Protein AF-X1A1T3-F1 (afdb_monomer_lite)

pLDDT: mean 72.54, std 17.37, range [38.25, 96.5]

Structure (mmCIF, N/CA/C/O backbone):
data_AF-X1A1T3-F1
#
_entry.id   AF-X1A1T3-F1
#
loop_
_atom_site.group_PDB
_atom_site.id
_atom_site.type_symbol
_atom_site.label_atom_id
_atom_site.label_alt_id
_atom_site.label_comp_id
_atom_site.label_asym_id
_atom_site.label_entity_id
_atom_site.label_seq_id
_atom_site.pdbx_PDB_ins_code
_atom_site.Cartn_x
_atom_site.Cartn_y
_atom_site.Cartn_z
_atom_site.occupancy
_atom_site.B_iso_or_equiv
_atom_site.auth_seq_id
_atom_site.auth_comp_id
_atom_site.auth_asym_id
_atom_site.auth_atom_id
_atom_site.pdbx_PDB_model_num
ATOM 1 N N . MET A 1 1 ? -3.957 -0.355 -8.188 1.00 86.38 1 MET A N 1
ATOM 2 C CA . MET A 1 1 ? -2.670 -1.067 -8.084 1.00 86.38 1 MET A CA 1
ATOM 3 C C . MET A 1 1 ? -2.854 -2.571 -7.884 1.00 86.38 1 MET A C 1
ATOM 5 O O . MET A 1 1 ? -2.438 -3.295 -8.769 1.00 86.38 1 MET A O 1
ATOM 9 N N . THR A 1 2 ? -3.580 -3.068 -6.871 1.00 89.25 2 THR A N 1
ATOM 10 C CA . THR A 1 2 ? -3.749 -4.532 -6.659 1.00 89.25 2 THR A CA 1
ATOM 11 C C . THR A 1 2 ? -4.374 -5.304 -7.831 1.00 89.25 2 THR A C 1
ATOM 13 O O . THR A 1 2 ? -3.955 -6.412 -8.123 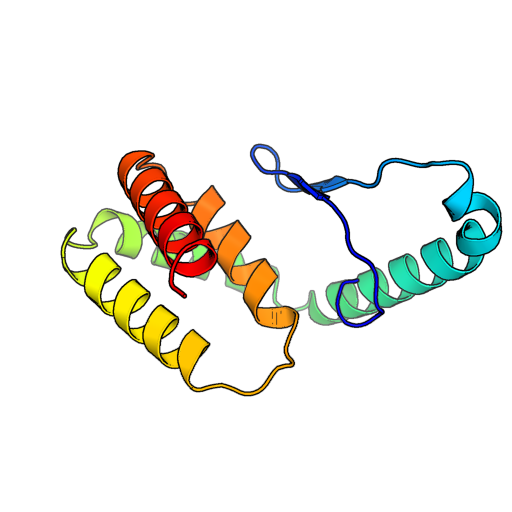1.00 89.25 2 THR A O 1
ATOM 16 N N . SER A 1 3 ? -5.314 -4.717 -8.584 1.00 86.88 3 SER A N 1
ATOM 17 C CA . SER A 1 3 ? -5.844 -5.340 -9.819 1.00 86.88 3 SER A CA 1
ATOM 18 C C . SER A 1 3 ? -4.821 -5.507 -10.939 1.00 86.88 3 SER A C 1
ATOM 20 O O . SER A 1 3 ? -5.109 -6.181 -11.915 1.00 86.88 3 SER A O 1
ATOM 22 N N . ARG A 1 4 ? -3.682 -4.826 -10.827 1.00 87.81 4 ARG A N 1
ATOM 23 C CA . ARG A 1 4 ? -2.550 -4.885 -11.750 1.00 87.81 4 ARG A CA 1
ATOM 24 C C . ARG A 1 4 ? -1.398 -5.717 -11.158 1.00 87.81 4 ARG A C 1
ATOM 26 O O . ARG A 1 4 ? -0.283 -5.624 -11.631 1.00 87.81 4 ARG A O 1
ATOM 33 N N . GLY A 1 5 ? -1.649 -6.481 -10.089 1.00 90.62 5 GLY A N 1
ATOM 34 C CA . GLY A 1 5 ? -0.653 -7.354 -9.451 1.00 90.62 5 GLY A CA 1
ATOM 35 C C . GLY A 1 5 ? 0.237 -6.687 -8.396 1.00 90.62 5 GLY A C 1
ATOM 36 O O . GLY A 1 5 ? 1.001 -7.373 -7.725 1.00 90.62 5 GLY A O 1
ATOM 37 N N . TRP A 1 6 ? 0.116 -5.373 -8.187 1.00 93.00 6 TRP A N 1
ATOM 38 C CA . TRP A 1 6 ? 0.932 -4.653 -7.206 1.00 93.00 6 TRP A CA 1
ATOM 39 C C . TRP A 1 6 ? 0.400 -4.796 -5.779 1.00 93.00 6 TRP A C 1
ATOM 41 O O . TRP A 1 6 ? -0.730 -4.385 -5.474 1.00 93.00 6 TRP A O 1
ATOM 51 N N . HIS A 1 7 ? 1.252 -5.305 -4.895 1.00 91.06 7 HIS A N 1
ATOM 52 C CA . HIS A 1 7 ? 1.013 -5.403 -3.459 1.00 91.06 7 HIS A CA 1
ATOM 53 C C . HIS A 1 7 ? 1.796 -4.287 -2.772 1.00 91.06 7 HIS A C 1
ATOM 55 O O . HIS A 1 7 ? 3.021 -4.303 -2.764 1.00 91.06 7 HIS A O 1
ATOM 61 N N . LEU A 1 8 ? 1.070 -3.284 -2.285 1.00 92.25 8 LEU A N 1
ATOM 62 C CA . LEU A 1 8 ? 1.630 -2.107 -1.627 1.00 92.25 8 LEU A CA 1
ATOM 63 C C . LEU A 1 8 ? 1.159 -2.093 -0.182 1.00 92.25 8 LEU A C 1
ATOM 65 O O . LEU A 1 8 ? 0.003 -2.449 0.086 1.00 92.25 8 LEU A O 1
ATOM 69 N N . ASP A 1 9 ? 2.025 -1.623 0.703 1.00 90.88 9 ASP A N 1
ATOM 70 C CA . ASP A 1 9 ? 1.685 -1.408 2.098 1.00 90.88 9 ASP A CA 1
ATOM 71 C C . ASP A 1 9 ? 0.641 -0.298 2.182 1.00 90.88 9 ASP A C 1
ATOM 73 O O . ASP A 1 9 ? 0.729 0.734 1.510 1.00 90.88 9 ASP A O 1
ATOM 77 N N . ARG A 1 10 ? -0.384 -0.522 2.999 1.00 88.56 10 ARG A N 1
ATOM 78 C CA . ARG A 1 10 ? -1.460 0.442 3.226 1.00 88.56 10 ARG A CA 1
ATOM 79 C C . ARG A 1 10 ? -1.317 0.976 4.627 1.00 88.56 10 ARG A C 1
ATOM 81 O O . ARG A 1 10 ? -1.558 0.250 5.589 1.00 88.56 10 ARG A O 1
ATOM 88 N N . LEU A 1 11 ? -0.906 2.228 4.712 1.00 87.12 11 LEU A N 1
ATOM 89 C CA . LEU A 1 11 ? -0.694 2.910 5.972 1.00 87.12 11 LEU A CA 1
ATOM 90 C C . LEU A 1 11 ? -1.934 3.732 6.320 1.00 87.12 11 LEU A C 1
ATOM 92 O O . LEU A 1 11 ? -2.668 4.188 5.440 1.00 87.12 11 LEU A O 1
ATOM 96 N N . GLN A 1 12 ? -2.140 3.909 7.617 1.00 83.12 12 GLN A N 1
ATOM 97 C CA . GLN A 1 12 ? -3.216 4.705 8.196 1.00 83.12 12 GLN A CA 1
ATOM 98 C C . GLN A 1 12 ? -2.590 5.782 9.086 1.00 83.12 12 GLN A C 1
ATOM 100 O O . GLN A 1 12 ? -1.514 5.571 9.647 1.00 83.12 12 GLN A O 1
ATOM 105 N N . PHE A 1 13 ? -3.284 6.910 9.251 1.00 82.06 13 PHE A N 1
ATOM 106 C CA . PHE A 1 13 ? -2.875 8.020 10.130 1.00 82.06 13 PHE A CA 1
ATOM 107 C C . PHE A 1 13 ? -1.495 8.641 9.797 1.00 82.06 13 PHE A C 1
ATOM 109 O O . PHE A 1 13 ? -0.624 8.692 10.667 1.00 82.06 13 PHE A O 1
ATOM 116 N N . PRO A 1 14 ? -1.277 9.168 8.575 1.00 87.38 14 PRO A N 1
ATOM 117 C CA . PRO A 1 14 ? -2.270 9.481 7.541 1.00 87.38 14 PRO A CA 1
ATOM 118 C C . PRO A 1 14 ? -2.492 8.356 6.514 1.00 87.38 14 PRO A C 1
ATOM 120 O O . PRO A 1 14 ? -1.621 7.517 6.281 1.00 87.38 14 PRO A O 1
ATOM 123 N N . GLU A 1 15 ? -3.655 8.380 5.852 1.00 83.94 15 GLU A N 1
ATOM 124 C CA . GLU A 1 15 ? -3.980 7.461 4.752 1.00 83.94 15 GLU A CA 1
ATOM 125 C C . GLU A 1 15 ? -2.939 7.558 3.633 1.00 83.94 15 GLU A C 1
ATOM 127 O O . GLU A 1 15 ? -2.809 8.595 2.975 1.00 83.94 15 GLU A O 1
ATOM 132 N N . SER A 1 16 ? -2.194 6.479 3.402 1.00 88.25 16 SER A N 1
ATOM 133 C CA . SER A 1 16 ? -1.156 6.454 2.372 1.00 88.25 16 SER A CA 1
ATOM 134 C C . SER A 1 16 ? -0.866 5.046 1.853 1.00 88.25 16 SER A C 1
ATOM 136 O O . SER A 1 16 ? -1.217 4.032 2.458 1.00 88.25 16 SER A O 1
ATOM 138 N N . LEU A 1 17 ? -0.250 4.989 0.670 1.00 91.44 17 LEU A N 1
ATOM 139 C CA . LEU A 1 17 ? 0.294 3.767 0.084 1.00 91.44 17 LEU A CA 1
ATOM 140 C C . LEU A 1 17 ? 1.817 3.853 0.119 1.00 91.44 17 LEU A C 1
ATOM 142 O O . LEU A 1 17 ? 2.375 4.871 -0.289 1.00 91.44 17 LEU A O 1
ATOM 146 N N . HIS A 1 18 ? 2.468 2.785 0.563 1.00 93.88 18 HIS A N 1
ATOM 147 C CA . HIS A 1 18 ? 3.916 2.697 0.697 1.00 93.88 18 HIS A CA 1
ATOM 148 C C . HIS A 1 18 ? 4.465 1.473 -0.047 1.00 93.88 18 HIS A C 1
ATOM 150 O O . HIS A 1 18 ? 3.779 0.465 -0.223 1.00 93.88 18 HIS A O 1
ATOM 156 N N . MET A 1 19 ? 5.704 1.585 -0.525 1.00 92.88 19 MET A N 1
ATOM 157 C CA . MET A 1 19 ? 6.434 0.492 -1.154 1.00 92.88 19 MET A CA 1
ATOM 158 C C . MET A 1 19 ? 7.890 0.537 -0.708 1.00 92.88 19 MET A C 1
ATOM 160 O O . MET A 1 19 ? 8.587 1.518 -0.959 1.00 92.88 19 MET A O 1
ATOM 164 N N . THR A 1 20 ? 8.356 -0.551 -0.103 1.00 93.75 20 THR A N 1
ATOM 165 C CA . THR A 1 20 ? 9.777 -0.744 0.193 1.00 93.75 20 THR A CA 1
ATOM 166 C C . THR A 1 20 ? 10.499 -1.213 -1.067 1.00 93.75 20 THR A C 1
ATOM 168 O O . THR A 1 20 ? 10.148 -2.248 -1.634 1.00 93.75 20 THR A O 1
ATOM 171 N N . ILE A 1 21 ? 11.510 -0.463 -1.510 1.00 93.19 21 ILE A N 1
ATOM 172 C CA . ILE A 1 21 ? 12.313 -0.819 -2.686 1.00 93.19 21 ILE A CA 1
ATOM 173 C C . ILE A 1 21 ? 13.412 -1.796 -2.271 1.00 93.19 21 ILE A C 1
ATOM 175 O O . ILE A 1 21 ? 14.185 -1.542 -1.351 1.00 93.19 21 ILE A O 1
ATOM 179 N N . THR A 1 22 ? 13.493 -2.908 -2.991 1.00 93.38 22 THR A N 1
ATOM 180 C CA . THR A 1 22 ? 14.511 -3.949 -2.831 1.00 93.38 22 THR A CA 1
ATOM 181 C C . THR A 1 22 ? 15.191 -4.230 -4.170 1.00 93.38 22 THR A C 1
ATOM 183 O O . THR A 1 22 ? 14.729 -3.784 -5.224 1.00 93.38 22 THR A O 1
ATOM 186 N N . HIS A 1 23 ? 16.269 -5.017 -4.160 1.00 93.88 23 HIS A N 1
ATOM 187 C CA . HIS A 1 23 ? 16.976 -5.409 -5.384 1.00 93.88 23 HIS A CA 1
ATOM 188 C C . HIS A 1 23 ? 16.053 -6.090 -6.418 1.00 93.88 23 HIS A C 1
ATOM 190 O O . HIS A 1 23 ? 16.210 -5.903 -7.622 1.00 93.88 23 HIS A O 1
ATOM 196 N N . SER A 1 24 ? 15.022 -6.811 -5.966 1.00 90.31 24 SER A N 1
ATOM 197 C CA . SER A 1 24 ? 14.040 -7.472 -6.838 1.00 90.31 24 SER A CA 1
ATOM 198 C C . SER A 1 24 ? 13.186 -6.499 -7.664 1.00 90.31 24 SER A C 1
ATOM 200 O O . SER A 1 24 ? 12.529 -6.914 -8.615 1.00 90.31 24 SER A O 1
ATOM 202 N N . ASN A 1 25 ? 13.176 -5.207 -7.323 1.00 91.38 25 ASN A N 1
ATOM 203 C CA . ASN A 1 25 ? 12.338 -4.204 -7.979 1.00 91.38 25 ASN A CA 1
ATOM 204 C C . ASN A 1 25 ? 13.038 -3.460 -9.127 1.00 91.38 25 ASN A C 1
ATOM 206 O O . ASN A 1 25 ? 12.364 -2.722 -9.840 1.00 91.38 25 ASN A O 1
ATOM 210 N N . ILE A 1 26 ? 14.346 -3.661 -9.343 1.00 90.75 26 ILE A N 1
ATOM 211 C CA . ILE A 1 26 ? 15.145 -2.894 -10.322 1.00 90.75 26 ILE A CA 1
ATOM 212 C C . ILE A 1 26 ? 14.532 -2.956 -11.728 1.00 90.75 26 ILE A C 1
ATOM 214 O O . ILE A 1 26 ? 14.306 -1.925 -12.354 1.00 90.75 26 ILE A O 1
ATOM 218 N N . ALA A 1 27 ? 14.183 -4.154 -12.201 1.00 93.06 27 ALA A N 1
ATOM 219 C CA . ALA A 1 27 ? 13.594 -4.347 -13.529 1.00 93.06 27 ALA A CA 1
ATOM 220 C C . ALA A 1 27 ? 12.121 -3.902 -13.632 1.00 93.06 27 ALA A C 1
ATOM 222 O O . ALA A 1 27 ? 11.535 -3.945 -14.709 1.00 93.06 27 ALA A O 1
ATOM 223 N N . GLN A 1 28 ? 11.503 -3.517 -12.514 1.00 94.12 28 GLN A N 1
ATOM 224 C CA . GLN A 1 28 ? 10.072 -3.232 -12.413 1.00 94.12 28 GLN A CA 1
ATOM 225 C C . GLN A 1 28 ? 9.771 -1.737 -12.240 1.00 94.12 28 GLN A C 1
ATOM 227 O O . GLN A 1 28 ? 8.604 -1.369 -12.136 1.00 94.12 28 GLN A O 1
ATOM 232 N N . ALA A 1 29 ? 10.795 -0.876 -12.234 1.00 92.44 29 ALA A N 1
ATOM 233 C CA . ALA A 1 29 ? 10.640 0.564 -12.039 1.00 92.44 29 ALA A CA 1
ATOM 234 C C . ALA A 1 29 ? 9.735 1.209 -13.104 1.00 92.44 29 ALA A C 1
ATOM 236 O O . ALA A 1 29 ? 8.748 1.854 -12.757 1.00 92.44 29 ALA A O 1
ATOM 237 N N . GLU A 1 30 ? 10.009 0.983 -14.390 1.00 95.19 30 GLU A N 1
ATOM 238 C CA . GLU A 1 30 ? 9.206 1.565 -15.476 1.00 95.19 30 GLU A CA 1
ATOM 239 C C . GLU A 1 30 ? 7.763 1.022 -15.510 1.00 95.19 30 GLU A C 1
ATOM 241 O O . GLU A 1 30 ? 6.830 1.833 -15.464 1.00 95.19 30 GLU A O 1
ATOM 246 N N . PRO A 1 31 ? 7.526 -0.311 -15.462 1.00 95.06 31 PRO A N 1
ATOM 247 C CA . PRO A 1 31 ? 6.171 -0.853 -15.336 1.00 95.06 31 PRO A CA 1
ATOM 248 C C . PRO A 1 31 ? 5.398 -0.291 -14.136 1.00 95.06 31 PRO A C 1
ATOM 250 O O . PRO A 1 31 ? 4.200 -0.012 -14.232 1.00 95.06 31 PRO A O 1
ATOM 253 N N . PHE A 1 32 ? 6.076 -0.087 -13.001 1.00 94.81 32 PHE A N 1
ATOM 254 C CA . PHE A 1 32 ? 5.467 0.474 -11.798 1.00 94.81 32 PHE A CA 1
ATOM 255 C C . PHE A 1 32 ? 4.974 1.902 -12.010 1.00 94.81 32 PHE A C 1
ATOM 257 O O . PHE A 1 32 ? 3.827 2.220 -11.674 1.00 94.81 32 PHE A O 1
ATOM 264 N N . ILE A 1 33 ? 5.824 2.764 -12.572 1.00 95.00 33 ILE A N 1
ATOM 265 C CA . ILE A 1 33 ? 5.483 4.163 -12.829 1.00 95.00 33 ILE A CA 1
ATOM 266 C C . ILE A 1 33 ? 4.334 4.254 -13.835 1.00 95.00 33 ILE A C 1
ATOM 268 O O . ILE A 1 33 ? 3.374 4.994 -13.593 1.00 95.00 33 ILE A O 1
ATOM 272 N N . GLU A 1 34 ? 4.364 3.469 -14.913 1.00 96.50 34 GLU A N 1
ATOM 273 C CA . GLU A 1 34 ? 3.287 3.442 -15.906 1.00 96.50 34 GLU A CA 1
ATOM 274 C C . GLU A 1 34 ? 1.941 3.034 -15.277 1.00 96.50 34 GLU A C 1
ATOM 276 O O . GLU A 1 34 ? 0.915 3.713 -15.454 1.00 96.50 34 GLU A O 1
ATOM 281 N N . ASP A 1 35 ? 1.942 1.971 -14.471 1.00 95.88 35 ASP A N 1
ATOM 282 C CA . ASP A 1 35 ? 0.746 1.454 -13.811 1.00 95.88 35 ASP A CA 1
ATOM 283 C C . ASP A 1 35 ? 0.192 2.393 -12.734 1.00 95.88 35 ASP A C 1
ATOM 285 O O . ASP A 1 35 ? -1.039 2.522 -12.594 1.00 95.88 35 ASP A O 1
ATOM 289 N N . ILE A 1 36 ? 1.068 3.079 -11.991 1.00 94.56 36 ILE A N 1
ATOM 290 C CA . ILE A 1 36 ? 0.675 4.139 -11.056 1.00 94.56 36 ILE A CA 1
ATOM 291 C C . ILE A 1 36 ? -0.001 5.263 -11.817 1.00 94.56 36 ILE A C 1
ATOM 293 O O . ILE A 1 36 ? -1.120 5.647 -11.466 1.00 94.56 36 ILE A O 1
ATOM 297 N N . GLN A 1 37 ? 0.621 5.769 -12.879 1.00 95.38 37 GLN A N 1
ATOM 298 C CA . GLN A 1 37 ? 0.049 6.864 -13.647 1.00 95.38 37 GLN A CA 1
ATOM 299 C C . GLN A 1 37 ? -1.307 6.475 -14.247 1.00 95.38 37 GLN A C 1
ATOM 301 O O . GLN A 1 37 ? -2.261 7.255 -14.185 1.00 95.38 37 GLN A O 1
ATOM 306 N N . ALA A 1 38 ? -1.440 5.259 -14.784 1.00 94.44 38 ALA A N 1
ATOM 307 C CA . ALA A 1 38 ? -2.707 4.749 -15.298 1.00 94.44 38 ALA A CA 1
ATOM 308 C C . ALA A 1 38 ? -3.778 4.658 -14.198 1.00 94.44 38 ALA A C 1
ATOM 310 O O . ALA A 1 38 ? -4.934 5.040 -14.415 1.00 94.44 38 ALA A O 1
ATOM 311 N N . SER A 1 39 ? -3.400 4.201 -13.003 1.00 92.12 39 SER A N 1
ATOM 312 C CA . SER A 1 39 ? -4.299 4.110 -11.849 1.00 92.12 39 SER A CA 1
ATOM 313 C C . SER A 1 39 ? -4.734 5.490 -11.348 1.00 92.12 39 SER A C 1
ATOM 315 O O . SER A 1 39 ? -5.925 5.705 -11.122 1.00 92.12 39 SER A O 1
ATOM 317 N N . VAL A 1 40 ? -3.811 6.452 -11.260 1.00 92.69 40 VAL A N 1
ATOM 318 C CA . VAL A 1 40 ? -4.106 7.845 -10.893 1.00 92.69 40 VAL A CA 1
ATOM 319 C C . VAL A 1 40 ? -5.013 8.494 -11.934 1.00 92.69 40 VAL A C 1
ATOM 321 O O . VAL A 1 40 ? -6.012 9.108 -11.568 1.00 92.69 40 VAL A O 1
ATOM 324 N N . ARG A 1 41 ? -4.742 8.314 -13.236 1.00 92.50 41 ARG A N 1
ATOM 325 C CA . ARG A 1 41 ? -5.615 8.813 -14.314 1.00 92.50 41 ARG A CA 1
ATOM 326 C C . ARG A 1 41 ? -7.034 8.261 -14.187 1.00 92.50 41 ARG A C 1
ATOM 328 O O . ARG A 1 41 ? -7.985 9.024 -14.350 1.00 92.50 41 ARG A O 1
ATOM 335 N N . LYS A 1 42 ? -7.186 6.971 -13.869 1.00 88.81 42 LYS A N 1
ATOM 336 C CA . LYS A 1 42 ? -8.496 6.337 -13.662 1.00 88.81 42 LYS A CA 1
ATOM 337 C C . LYS A 1 42 ? -9.246 6.964 -12.485 1.00 88.81 42 LYS A C 1
ATOM 339 O O . LYS A 1 42 ? -10.382 7.389 -12.663 1.00 88.81 42 LYS A O 1
ATOM 344 N N . VAL A 1 43 ? -8.606 7.078 -11.319 1.00 86.12 43 VAL A N 1
ATOM 345 C CA . VAL A 1 43 ? -9.232 7.659 -10.115 1.00 86.12 43 VAL A CA 1
ATOM 346 C C . VAL A 1 43 ? -9.534 9.149 -10.306 1.00 86.12 43 VAL A C 1
ATOM 348 O O . VAL A 1 43 ? -10.605 9.613 -9.926 1.00 86.12 43 VAL A O 1
ATOM 351 N N . ARG A 1 44 ? -8.639 9.898 -10.961 1.00 83.44 44 ARG A N 1
ATOM 352 C CA . ARG A 1 44 ? -8.817 11.331 -11.232 1.00 83.44 44 ARG A CA 1
ATOM 353 C C . ARG A 1 44 ? -9.969 11.609 -12.198 1.00 83.44 44 ARG A C 1
ATOM 355 O O . ARG A 1 44 ? -10.713 12.553 -11.966 1.00 83.44 44 ARG A O 1
ATOM 362 N N . LYS A 1 45 ? -10.155 10.792 -13.246 1.00 67.62 45 LYS A N 1
ATOM 363 C CA . LYS A 1 45 ? -11.309 10.907 -14.165 1.00 67.62 45 LYS A CA 1
ATOM 364 C C . LYS A 1 45 ? -12.642 10.631 -13.459 1.00 67.62 45 LYS A C 1
ATOM 366 O O . LYS A 1 45 ? -13.639 11.261 -13.783 1.00 67.62 45 LYS A O 1
ATOM 371 N N . SER A 1 46 ? -12.645 9.764 -12.448 1.00 59.84 46 SER A N 1
ATOM 372 C CA . SER A 1 46 ? -13.791 9.551 -11.551 1.00 59.84 46 SER A CA 1
ATOM 373 C C . SER A 1 46 ? -13.988 10.676 -10.515 1.00 59.84 46 SER A C 1
ATOM 375 O O . SER A 1 46 ? -14.933 10.635 -9.733 1.00 59.84 46 SER A O 1
ATOM 377 N N . GLY A 1 47 ? -13.128 11.702 -10.512 1.00 51.56 47 GLY A N 1
ATOM 378 C CA . GLY A 1 47 ? -13.127 12.828 -9.573 1.00 51.56 47 GLY A CA 1
ATOM 379 C C . GLY A 1 47 ? -14.272 13.838 -9.719 1.00 51.56 47 GLY A C 1
ATOM 380 O O . GLY A 1 47 ? -14.338 14.768 -8.920 1.00 51.56 47 GLY A O 1
ATOM 381 N N . PHE A 1 48 ? -15.205 13.652 -10.661 1.00 45.78 48 PHE A N 1
ATOM 382 C CA . PHE A 1 48 ? -16.433 14.461 -10.750 1.00 45.78 48 PHE A CA 1
ATOM 383 C C . PHE A 1 48 ? -17.372 14.302 -9.529 1.00 45.78 48 PHE A C 1
ATOM 385 O O . PHE A 1 48 ? -18.302 15.084 -9.369 1.00 45.78 48 PHE A O 1
ATOM 392 N N . CYS A 1 49 ? -17.102 13.359 -8.615 1.00 43.12 49 CYS A N 1
ATOM 393 C CA . CYS A 1 49 ? -17.848 13.164 -7.361 1.00 43.12 49 CYS A CA 1
ATOM 394 C C . CYS A 1 49 ? -17.206 13.805 -6.109 1.00 43.12 49 CYS A C 1
ATOM 396 O O . CYS A 1 49 ? -17.619 13.502 -4.992 1.00 43.12 49 CYS A O 1
ATOM 398 N N . LYS A 1 50 ? -16.204 14.690 -6.239 1.00 46.94 50 LYS A N 1
ATOM 399 C CA . LYS A 1 50 ? -15.552 15.331 -5.071 1.00 46.94 50 LYS A CA 1
ATOM 400 C C . LYS A 1 50 ? -16.460 16.312 -4.306 1.00 46.94 50 LYS A C 1
ATOM 402 O O . LYS A 1 50 ? -16.189 16.614 -3.150 1.00 46.94 50 LYS A O 1
ATOM 407 N N . VAL A 1 51 ? -17.534 16.799 -4.936 1.00 48.81 51 VAL A N 1
ATOM 408 C CA . VAL A 1 51 ? -18.480 17.765 -4.337 1.00 48.81 51 VAL A CA 1
ATOM 409 C C . VAL A 1 51 ? -19.594 17.068 -3.542 1.00 48.81 51 VAL A C 1
ATOM 411 O O . VAL A 1 51 ? -20.101 17.628 -2.578 1.00 48.81 51 VAL A O 1
ATOM 414 N N . THR A 1 52 ? -19.936 15.817 -3.864 1.00 45.41 52 THR A N 1
ATOM 415 C CA . THR A 1 52 ? -20.980 15.056 -3.151 1.00 45.41 52 THR A CA 1
ATOM 416 C C . THR A 1 52 ? -20.436 14.259 -1.959 1.00 45.41 52 THR A C 1
ATOM 418 O O . THR A 1 52 ? -21.200 13.829 -1.090 1.00 45.41 52 THR A O 1
ATOM 421 N N . SER A 1 53 ? -19.113 14.074 -1.872 1.00 48.97 53 SER A N 1
ATOM 422 C CA . SER A 1 53 ? -18.491 13.241 -0.842 1.00 48.97 53 SER A CA 1
ATOM 423 C C . SER A 1 53 ? -18.445 13.889 0.539 1.00 48.97 53 SER A C 1
ATOM 425 O O . SER A 1 53 ? -18.558 13.155 1.508 1.00 48.97 53 SER A O 1
ATOM 427 N N . SER A 1 54 ? -18.322 15.215 0.682 1.00 53.31 54 SER A N 1
ATOM 428 C CA . SER A 1 54 ? -18.284 15.831 2.024 1.00 53.31 54 SER A CA 1
ATOM 429 C C . SER A 1 54 ? -19.607 15.638 2.769 1.00 53.31 54 SER A C 1
ATOM 431 O O . SER A 1 54 ? -19.604 15.182 3.907 1.00 53.31 54 SER A O 1
ATOM 433 N N . LEU A 1 55 ? -20.736 15.868 2.090 1.00 53.50 55 LEU A N 1
ATOM 434 C CA . LEU A 1 55 ? -22.076 15.674 2.648 1.00 53.50 55 LEU A CA 1
ATOM 435 C C . LEU A 1 55 ? -22.330 14.202 3.007 1.00 53.50 55 LEU A C 1
ATOM 437 O O . LEU A 1 55 ? -22.846 13.892 4.079 1.00 53.50 55 LEU A O 1
ATOM 441 N N . THR A 1 56 ? -21.901 13.289 2.132 1.00 57.22 56 THR A N 1
ATOM 442 C CA . THR A 1 56 ? -22.046 11.842 2.338 1.00 57.22 56 THR A CA 1
ATOM 443 C C . THR A 1 56 ? -21.146 11.339 3.471 1.00 57.22 56 THR A C 1
ATOM 445 O O . THR A 1 56 ? -21.574 10.504 4.262 1.00 57.22 56 THR A O 1
ATOM 448 N N . ILE A 1 57 ? -19.922 11.866 3.595 1.00 58.34 57 ILE A N 1
ATOM 449 C CA . ILE A 1 57 ? -18.988 11.533 4.679 1.00 58.34 57 ILE A CA 1
ATOM 450 C C . ILE A 1 57 ? -19.512 12.077 6.013 1.00 58.34 57 ILE A C 1
ATOM 452 O O . ILE A 1 57 ? -19.498 11.343 6.995 1.00 58.34 57 ILE A O 1
ATOM 456 N N . SER A 1 58 ? -20.051 13.300 6.061 1.00 56.94 58 SER A N 1
ATOM 457 C CA . SER A 1 58 ? -20.664 13.852 7.278 1.00 56.94 58 SER A CA 1
ATOM 458 C C . SER A 1 58 ? -21.924 13.090 7.697 1.00 56.94 58 SER A C 1
ATOM 460 O O . SER A 1 58 ? -22.114 12.829 8.883 1.00 56.94 58 SER A O 1
ATOM 462 N N . MET A 1 59 ? -22.754 12.664 6.740 1.00 57.94 59 MET A N 1
ATOM 463 C CA . MET A 1 59 ? -23.890 11.782 7.023 1.00 57.94 59 MET A CA 1
ATOM 464 C C . MET A 1 59 ? -23.424 10.413 7.529 1.00 57.94 59 MET A C 1
ATOM 466 O O . MET A 1 59 ? -23.920 9.944 8.550 1.00 57.94 59 MET A O 1
ATOM 470 N N . ALA A 1 60 ? -22.432 9.796 6.884 1.00 59.84 60 ALA A N 1
ATOM 471 C CA . ALA A 1 60 ? -21.868 8.522 7.325 1.00 59.84 60 ALA A CA 1
ATOM 472 C C . ALA A 1 60 ? -21.250 8.618 8.731 1.00 59.84 60 ALA A C 1
ATOM 474 O O . ALA A 1 60 ? -21.455 7.722 9.543 1.00 59.84 60 ALA A O 1
ATOM 475 N N . GLN A 1 61 ? -20.570 9.721 9.056 1.00 58.31 61 GLN A N 1
ATOM 476 C CA . GLN A 1 61 ? -20.044 9.999 10.396 1.00 58.31 61 GLN A CA 1
ATOM 477 C C . GLN A 1 61 ? -21.164 10.205 11.433 1.00 58.31 61 GLN A C 1
ATOM 479 O O . GLN A 1 61 ? -21.043 9.733 12.563 1.00 58.31 61 GLN A O 1
ATOM 484 N N . GLY A 1 62 ? -22.272 10.858 11.064 1.00 67.69 62 GLY A N 1
ATOM 485 C CA . GLY A 1 62 ? -23.450 11.019 11.928 1.00 67.69 62 GLY A CA 1
ATOM 486 C C . GLY A 1 62 ? -24.170 9.697 12.221 1.00 67.69 62 GLY A C 1
ATOM 487 O O . GLY A 1 62 ? -24.551 9.426 13.363 1.00 67.69 62 GLY A O 1
ATOM 488 N N . PHE A 1 63 ? -24.280 8.828 11.215 1.00 61.88 63 PHE A N 1
ATOM 489 C CA . PHE A 1 63 ? -24.805 7.473 11.390 1.00 61.88 63 PHE A CA 1
ATOM 490 C C . PHE A 1 63 ? -23.837 6.570 12.162 1.00 61.88 63 PHE A C 1
ATOM 492 O O . PHE A 1 63 ? -24.282 5.785 12.991 1.00 61.88 63 PHE A O 1
ATOM 499 N N . ALA A 1 64 ? -22.522 6.712 11.971 1.00 61.22 64 ALA A N 1
ATOM 500 C CA . ALA A 1 64 ? -21.520 5.973 12.740 1.00 61.22 64 ALA A CA 1
ATOM 501 C C . ALA A 1 64 ? -21.553 6.336 14.236 1.00 61.22 64 ALA A C 1
ATOM 503 O O . ALA A 1 64 ? -21.438 5.452 15.078 1.00 61.22 64 ALA A O 1
ATOM 504 N N . LYS A 1 65 ? -21.792 7.611 14.579 1.00 63.44 65 LYS A N 1
ATOM 505 C CA . LYS A 1 65 ? -21.933 8.069 15.976 1.00 63.44 65 LYS A CA 1
ATOM 506 C C . LYS A 1 65 ? -23.200 7.575 16.675 1.00 63.44 65 LYS A C 1
ATOM 508 O O . LYS A 1 65 ? -23.235 7.528 17.899 1.00 63.44 65 LYS A O 1
ATOM 513 N N . THR A 1 66 ? -24.233 7.219 15.917 1.00 67.62 66 THR A N 1
ATOM 514 C CA . THR A 1 66 ? -25.505 6.697 16.446 1.00 67.62 66 THR A CA 1
ATOM 515 C C . THR A 1 66 ? -25.638 5.185 16.268 1.00 67.62 66 THR A C 1
ATOM 517 O O . THR A 1 66 ? -26.667 4.611 16.627 1.00 67.62 66 THR A O 1
ATOM 520 N N . LEU A 1 67 ? -24.602 4.521 15.741 1.00 58.25 67 LEU A N 1
ATOM 521 C CA . LEU A 1 67 ? -24.638 3.100 15.435 1.00 58.25 67 LEU A CA 1
ATOM 522 C C . LEU A 1 67 ? -24.546 2.269 16.733 1.00 58.25 67 LEU A C 1
ATOM 524 O O . LEU A 1 67 ? -23.524 2.314 17.420 1.00 58.25 67 LEU A O 1
ATOM 528 N N . PRO A 1 68 ? -25.573 1.472 17.084 1.00 55.53 68 PRO A N 1
ATOM 529 C CA . PRO A 1 68 ? -25.532 0.613 18.262 1.00 55.53 68 PRO A CA 1
ATOM 530 C C . PRO A 1 68 ? -24.498 -0.502 18.070 1.00 55.53 68 PRO A C 1
ATOM 532 O O . PRO A 1 68 ? -24.467 -1.145 17.015 1.00 55.53 68 PRO A O 1
ATOM 535 N N . GLY A 1 69 ? -23.710 -0.795 19.110 1.00 53.91 69 GLY A N 1
ATOM 536 C CA . GLY A 1 69 ? -22.578 -1.738 19.053 1.00 53.91 69 GLY A CA 1
ATOM 537 C C . GLY A 1 69 ? -22.898 -3.152 18.534 1.00 53.91 69 GLY A C 1
ATOM 538 O O . GLY A 1 69 ? -22.009 -3.850 18.061 1.00 53.91 69 GLY A O 1
ATOM 539 N N . GLY A 1 70 ? -24.167 -3.577 18.536 1.00 57.19 70 GLY A N 1
ATOM 540 C CA . GLY A 1 70 ? -24.586 -4.894 18.034 1.00 57.19 70 GLY A CA 1
ATOM 541 C C . GLY A 1 70 ? -24.834 -4.994 16.518 1.00 57.19 70 GLY A C 1
ATOM 542 O O . GLY A 1 70 ? -24.902 -6.103 15.983 1.00 57.19 70 GLY A O 1
ATOM 543 N N . LEU A 1 71 ? -24.986 -3.874 15.801 1.00 60.03 71 LEU A N 1
ATOM 544 C CA . LEU A 1 71 ? -25.264 -3.879 14.353 1.00 60.03 71 LEU A CA 1
ATOM 545 C C . LEU A 1 71 ? -23.993 -4.066 13.522 1.00 60.03 71 LEU A C 1
ATOM 547 O O . LEU A 1 71 ? -24.022 -4.782 12.519 1.00 60.03 71 LEU A O 1
ATOM 551 N N . PHE A 1 72 ? -22.868 -3.517 13.986 1.00 58.38 72 PHE A N 1
ATOM 552 C CA . PHE A 1 72 ? -21.569 -3.705 13.341 1.00 58.38 72 PHE A CA 1
ATOM 553 C C . PHE A 1 72 ? -21.191 -5.189 13.308 1.00 58.38 72 PHE A C 1
ATOM 555 O O . PHE A 1 72 ? -20.860 -5.724 12.257 1.00 58.38 72 PHE A O 1
ATOM 562 N N . GLN A 1 73 ? -21.398 -5.902 14.418 1.00 55.69 73 GLN A N 1
ATOM 563 C CA . GLN A 1 73 ? -21.117 -7.334 14.520 1.00 55.69 73 GLN A CA 1
ATOM 564 C C . GLN A 1 73 ? -21.953 -8.181 13.541 1.00 55.69 73 GLN A C 1
ATOM 566 O O . GLN A 1 73 ? -21.469 -9.184 13.020 1.00 55.69 73 GLN A O 1
ATOM 571 N N . LYS A 1 74 ? -23.194 -7.773 13.230 1.00 59.34 74 LYS A N 1
ATOM 572 C CA . LYS A 1 74 ? -24.045 -8.445 12.229 1.00 59.34 74 LYS A CA 1
ATOM 573 C C . LYS A 1 74 ? -23.614 -8.142 10.790 1.00 59.34 74 LYS A C 1
ATOM 575 O O . LYS A 1 74 ? -23.667 -9.042 9.948 1.00 59.34 74 LYS A O 1
ATOM 580 N N . ILE A 1 75 ? -23.174 -6.912 10.514 1.00 62.50 75 ILE A N 1
ATOM 581 C CA . ILE A 1 75 ? -22.669 -6.486 9.198 1.00 62.50 75 ILE A CA 1
ATOM 582 C C .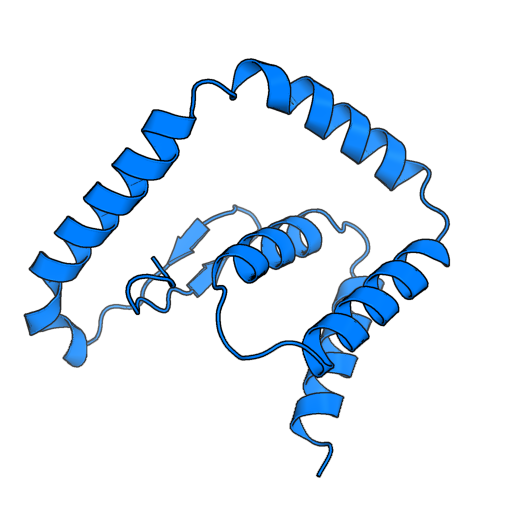 ILE A 1 75 ? -21.312 -7.135 8.910 1.00 62.50 75 ILE A C 1
ATOM 584 O O . ILE A 1 75 ? -21.121 -7.674 7.818 1.00 62.50 75 ILE A O 1
ATOM 588 N N . THR A 1 76 ? -20.413 -7.16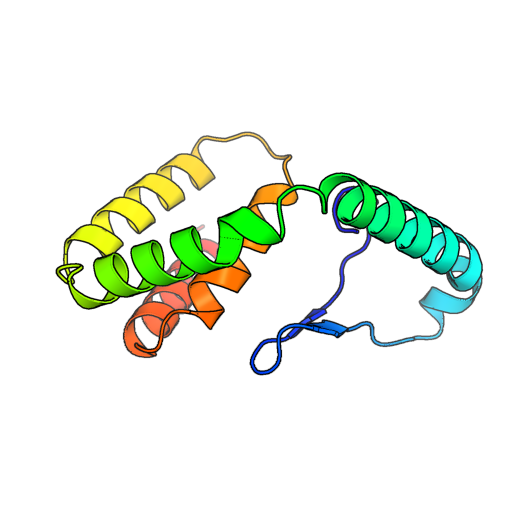2 9.896 1.00 58.12 76 THR A N 1
ATOM 589 C CA . THR A 1 76 ? -19.114 -7.836 9.815 1.00 58.12 76 THR A CA 1
ATOM 590 C C . THR A 1 76 ? -19.300 -9.339 9.671 1.00 58.12 76 THR A C 1
ATOM 592 O O . THR A 1 76 ? -18.781 -9.896 8.713 1.00 58.12 76 THR A O 1
ATOM 595 N N . ARG A 1 77 ? -20.143 -9.998 10.486 1.00 56.88 77 ARG A N 1
ATOM 596 C CA . ARG A 1 77 ? -20.429 -11.442 10.336 1.00 56.88 77 ARG A CA 1
ATOM 597 C C . ARG A 1 77 ? -21.065 -11.797 8.995 1.00 56.88 77 ARG A C 1
ATOM 599 O O . ARG A 1 77 ? -20.716 -12.813 8.403 1.00 56.88 77 ARG A O 1
ATOM 606 N N . SER A 1 78 ? -21.984 -10.975 8.489 1.00 56.06 78 SER A N 1
ATOM 607 C CA . SER A 1 78 ? -22.586 -11.209 7.168 1.00 56.06 78 SER A CA 1
ATOM 608 C C . SER A 1 78 ? -21.605 -10.940 6.028 1.00 56.06 78 SER A C 1
ATOM 610 O O . SER A 1 78 ? -21.660 -11.624 5.008 1.00 56.06 78 SER A O 1
ATOM 612 N N . SER A 1 79 ? -20.693 -9.979 6.193 1.00 56.59 79 SER A N 1
ATOM 613 C CA . SER A 1 79 ? -19.624 -9.705 5.226 1.00 56.59 79 SER A CA 1
ATOM 614 C C . SER A 1 79 ? -18.542 -10.782 5.250 1.00 56.59 79 SER A C 1
ATOM 616 O O . SER A 1 79 ? -18.100 -11.181 4.179 1.00 56.59 79 SER A O 1
ATOM 618 N N . ALA A 1 80 ? -18.192 -11.308 6.427 1.00 54.38 80 ALA A N 1
ATOM 619 C CA . ALA A 1 80 ? -17.278 -12.432 6.625 1.00 54.38 80 ALA A CA 1
ATOM 620 C C . ALA A 1 80 ? -17.841 -13.724 6.010 1.00 54.38 80 ALA A C 1
ATOM 622 O O . ALA A 1 80 ? -17.177 -14.355 5.196 1.00 54.38 80 ALA A O 1
ATOM 623 N N . ARG A 1 81 ? -19.124 -14.042 6.242 1.00 51.41 81 ARG A N 1
ATOM 624 C CA . ARG A 1 81 ? -19.803 -15.173 5.573 1.00 51.41 81 ARG A CA 1
ATOM 625 C C . ARG A 1 81 ? -19.906 -15.006 4.049 1.00 51.41 81 ARG A C 1
ATOM 627 O O . ARG A 1 81 ? -19.878 -15.981 3.305 1.00 51.41 81 ARG A O 1
ATOM 634 N N . LYS A 1 82 ? -20.005 -13.769 3.545 1.00 47.72 82 LYS A N 1
ATOM 635 C CA . LYS A 1 82 ? -19.909 -13.467 2.099 1.00 47.72 82 LYS A CA 1
ATOM 636 C C . LYS A 1 82 ? -18.472 -13.475 1.561 1.00 47.72 82 LYS A C 1
ATOM 638 O O . LYS A 1 82 ? -18.301 -13.512 0.343 1.00 47.72 82 LYS A O 1
ATOM 643 N N . PHE A 1 83 ? -17.474 -13.405 2.439 1.00 48.88 83 PHE A N 1
ATOM 644 C CA . PHE A 1 83 ? -16.052 -13.589 2.142 1.00 48.88 83 PHE A CA 1
ATOM 645 C C . PHE A 1 83 ? -15.738 -15.078 1.941 1.00 48.88 83 PHE A C 1
ATOM 647 O O . PHE A 1 83 ? -14.984 -15.425 1.041 1.00 48.88 83 PHE A O 1
ATOM 654 N N . GLU A 1 84 ? -16.396 -15.939 2.721 1.00 47.22 84 GLU A N 1
ATOM 655 C CA . GLU A 1 84 ? -16.277 -17.402 2.689 1.00 47.22 84 GLU A CA 1
ATOM 656 C C . GLU A 1 84 ? -16.878 -18.025 1.414 1.00 47.22 84 GLU A C 1
ATOM 658 O O . GLU A 1 84 ? -16.298 -18.927 0.819 1.00 47.2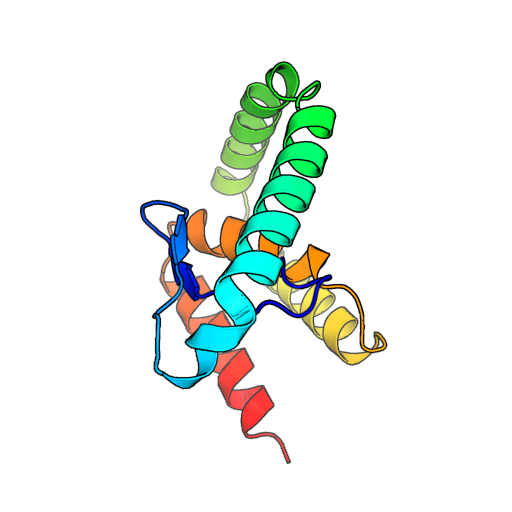2 84 GLU A O 1
ATOM 663 N N . ASN A 1 85 ? -18.008 -17.495 0.929 1.00 44.88 85 ASN A N 1
ATOM 664 C CA . ASN A 1 85 ? -18.771 -18.105 -0.171 1.00 44.88 85 ASN A CA 1
ATOM 665 C C . ASN A 1 85 ? -18.520 -17.479 -1.563 1.00 44.88 85 ASN A C 1
ATOM 667 O O . ASN A 1 85 ? -19.256 -17.725 -2.521 1.00 44.88 85 ASN A O 1
ATOM 671 N N . GLY A 1 86 ? -17.518 -16.604 -1.686 1.00 38.28 86 GLY A N 1
ATOM 672 C CA . GLY A 1 86 ? -17.263 -15.815 -2.887 1.00 38.28 86 GLY A CA 1
ATOM 673 C C . GLY A 1 86 ? -15.907 -16.130 -3.496 1.00 38.28 86 GLY A C 1
ATOM 674 O O . GLY A 1 86 ? -14.886 -15.750 -2.937 1.00 38.28 86 GLY A O 1
ATOM 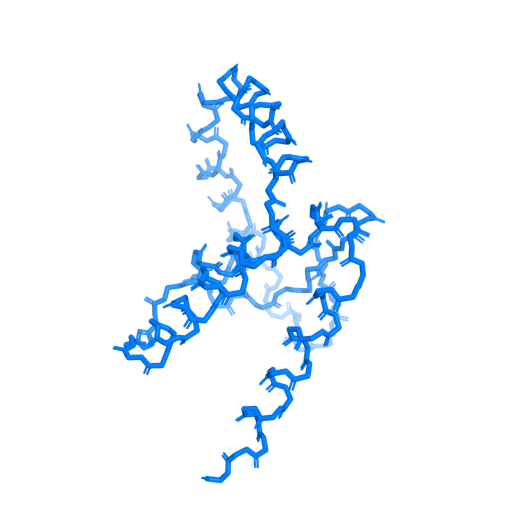675 N N . LYS A 1 87 ? -15.923 -16.769 -4.671 1.00 38.25 87 LYS A N 1
ATOM 676 C CA . LYS A 1 87 ? -14.789 -16.926 -5.594 1.00 38.25 87 LYS A CA 1
ATOM 677 C C . LYS A 1 87 ? -13.773 -15.779 -5.472 1.00 38.25 87 LYS A C 1
ATOM 679 O O . LYS A 1 87 ? -14.158 -14.605 -5.471 1.00 38.25 87 LYS A O 1
ATOM 684 N N . LYS A 1 88 ? -12.489 -16.164 -5.422 1.00 43.47 88 LYS A N 1
ATOM 685 C CA . LYS A 1 88 ? -11.314 -15.316 -5.673 1.00 43.47 88 LYS A CA 1
ATOM 686 C C . LYS A 1 88 ? -11.669 -14.266 -6.734 1.00 43.47 88 LYS A C 1
ATOM 688 O O . LYS A 1 88 ? -12.344 -14.597 -7.700 1.00 43.47 88 LYS A O 1
ATOM 693 N N . ASP A 1 89 ? -11.221 -13.030 -6.525 1.00 47.09 89 ASP A N 1
ATOM 694 C CA . ASP A 1 89 ? -11.286 -11.898 -7.466 1.00 47.09 89 ASP A CA 1
ATOM 695 C C . ASP A 1 89 ? -12.336 -10.822 -7.144 1.00 47.09 89 ASP A C 1
ATOM 697 O O . ASP A 1 89 ? -13.397 -10.712 -7.759 1.00 47.09 89 ASP A O 1
ATOM 701 N N . LYS A 1 90 ? -11.963 -9.900 -6.242 1.00 45.69 90 LYS A N 1
ATOM 702 C CA . LYS A 1 90 ? -11.978 -8.463 -6.581 1.00 45.69 90 LYS A CA 1
ATOM 703 C C . LYS A 1 90 ? -11.140 -7.622 -5.596 1.00 45.69 90 LYS A C 1
ATOM 705 O O . LYS A 1 90 ? -11.559 -7.405 -4.458 1.00 45.69 90 LYS A O 1
ATOM 710 N N . PRO A 1 91 ? -10.026 -7.018 -6.046 1.00 49.44 91 PRO A N 1
ATOM 711 C CA . PRO A 1 91 ? -9.164 -6.158 -5.222 1.00 49.44 91 PRO A CA 1
ATOM 712 C C . PRO A 1 91 ? -9.840 -4.867 -4.728 1.00 49.44 91 PRO A C 1
ATOM 714 O O . PRO A 1 91 ? -9.345 -4.230 -3.800 1.00 49.44 91 PRO A O 1
ATOM 717 N N . SER A 1 92 ? -10.992 -4.495 -5.299 1.00 51.97 92 SER A N 1
ATOM 718 C CA . SER A 1 92 ? -11.770 -3.303 -4.926 1.00 51.97 92 SER A CA 1
ATOM 719 C C . SER A 1 92 ? -12.299 -3.325 -3.487 1.00 51.97 92 SER A C 1
ATOM 721 O O . SER A 1 92 ? -12.552 -2.265 -2.925 1.00 51.97 92 SER A O 1
ATOM 723 N N . ARG A 1 93 ? -12.481 -4.508 -2.887 1.00 64.12 93 ARG A N 1
ATOM 724 C CA . ARG A 1 93 ? -13.075 -4.641 -1.545 1.00 64.12 93 ARG A CA 1
ATOM 725 C C . ARG A 1 93 ? -12.090 -4.311 -0.429 1.00 64.12 93 ARG A C 1
ATOM 727 O O . ARG A 1 93 ? -12.475 -3.747 0.585 1.00 64.12 93 ARG A O 1
ATOM 734 N N . SER A 1 94 ? -10.807 -4.577 -0.658 1.00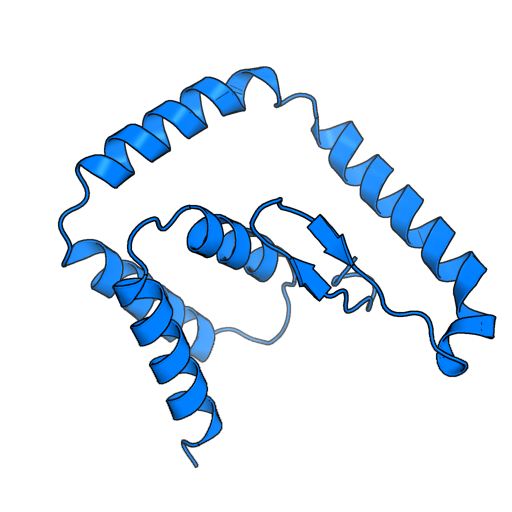 67.75 94 SER A N 1
ATOM 735 C CA . SER A 1 94 ? -9.755 -4.283 0.312 1.00 67.75 94 SER A CA 1
ATOM 736 C C . SER A 1 94 ? -9.666 -2.781 0.613 1.00 67.75 94 SER A C 1
ATOM 738 O O . SER A 1 94 ? -9.524 -2.411 1.762 1.00 67.75 94 SER A O 1
ATOM 740 N N . ALA A 1 95 ? -9.771 -1.893 -0.382 1.00 69.56 95 ALA A N 1
ATOM 741 C CA . ALA A 1 95 ? -9.662 -0.446 -0.149 1.00 69.56 95 ALA A CA 1
ATOM 742 C C . ALA A 1 95 ? -10.758 0.074 0.800 1.00 69.56 95 ALA A C 1
ATOM 744 O O . ALA A 1 95 ? -10.475 0.876 1.684 1.00 69.56 95 ALA A O 1
ATOM 745 N N . ALA A 1 96 ? -11.982 -0.446 0.662 1.00 74.00 96 ALA A N 1
ATOM 746 C CA . ALA A 1 96 ? -13.080 -0.134 1.570 1.00 74.00 96 ALA A CA 1
ATOM 747 C C . ALA A 1 96 ? -12.808 -0.627 3.002 1.00 74.00 96 ALA A C 1
ATOM 749 O O . ALA A 1 96 ? -13.092 0.102 3.944 1.00 74.00 96 ALA A O 1
ATOM 750 N N . MET A 1 97 ? -12.206 -1.812 3.171 1.00 72.25 97 MET A N 1
ATOM 751 C CA . MET A 1 97 ? -11.845 -2.333 4.498 1.00 72.25 97 MET A CA 1
ATOM 752 C C . MET A 1 97 ? -10.875 -1.409 5.233 1.00 72.25 97 MET A C 1
ATOM 754 O O . MET A 1 97 ? -11.133 -1.061 6.377 1.00 72.25 97 MET A O 1
ATOM 758 N N . TYR A 1 98 ? -9.808 -0.953 4.569 1.00 74.25 98 TYR A N 1
ATOM 759 C CA . TYR A 1 98 ? -8.840 -0.046 5.197 1.00 74.25 98 TYR A CA 1
ATOM 760 C C . TYR A 1 98 ? -9.470 1.304 5.554 1.00 74.25 98 TYR A C 1
ATOM 762 O O . TYR A 1 98 ? -9.214 1.806 6.641 1.00 74.25 98 TYR A O 1
ATOM 770 N N . GLY A 1 99 ? -10.354 1.841 4.703 1.00 73.56 99 GLY A N 1
ATOM 771 C CA . GLY A 1 99 ? -11.096 3.065 5.021 1.00 73.56 99 GLY A CA 1
ATOM 772 C C . GLY A 1 99 ? -12.025 2.906 6.230 1.00 73.56 99 GLY A C 1
ATOM 773 O O . GLY A 1 99 ? -12.090 3.795 7.075 1.00 73.56 99 GLY A O 1
ATOM 774 N N . ILE A 1 100 ? -12.701 1.758 6.355 1.00 71.75 100 ILE A N 1
ATOM 775 C CA . ILE A 1 100 ? -13.523 1.445 7.532 1.00 71.75 100 ILE A CA 1
ATOM 776 C C . ILE A 1 100 ? -12.634 1.345 8.775 1.00 71.75 100 ILE A C 1
ATOM 778 O O . ILE A 1 100 ? -12.907 2.028 9.756 1.00 71.75 100 ILE A O 1
ATOM 782 N N . THR A 1 101 ? -11.547 0.570 8.731 1.00 72.19 101 THR A N 1
ATOM 783 C CA . THR A 1 101 ? -10.620 0.411 9.864 1.00 72.19 101 THR A CA 1
ATOM 784 C C . THR A 1 101 ? -10.021 1.742 10.316 1.00 72.19 101 THR A C 1
ATOM 786 O O . THR A 1 101 ? -9.987 2.006 11.514 1.00 72.19 101 THR A O 1
ATOM 789 N N . ALA A 1 102 ? -9.621 2.606 9.381 1.00 69.75 102 ALA A N 1
ATOM 790 C CA . ALA A 1 102 ? -9.101 3.933 9.695 1.00 69.75 102 ALA A CA 1
ATOM 791 C C . ALA A 1 102 ? -10.152 4.850 10.348 1.00 69.75 102 ALA A C 1
ATOM 793 O O . ALA A 1 102 ? -9.814 5.681 11.187 1.00 69.75 102 ALA A O 1
ATOM 794 N N . SER A 1 103 ? -11.431 4.691 9.985 1.00 68.38 103 SER A N 1
ATOM 795 C CA . SER A 1 103 ? -12.542 5.478 10.542 1.00 68.38 103 SER A CA 1
ATOM 796 C C . SER A 1 103 ? -13.024 5.008 11.919 1.00 68.38 103 SER A C 1
ATOM 798 O O . SER A 1 103 ? -13.711 5.756 12.614 1.00 68.38 103 SER A O 1
ATOM 800 N N . LEU A 1 104 ? -12.688 3.778 12.325 1.00 65.12 104 LEU A N 1
ATOM 801 C CA . LEU A 1 104 ? -13.073 3.244 13.626 1.00 65.12 104 LEU A CA 1
ATOM 802 C C . LEU A 1 104 ? -12.184 3.852 14.721 1.00 65.12 104 LEU A C 1
ATOM 804 O O . LEU A 1 104 ? -11.059 3.420 14.969 1.00 65.12 104 LEU A O 1
ATOM 808 N N . GLU A 1 105 ? -12.722 4.843 15.433 1.00 58.84 105 GLU A N 1
ATOM 809 C CA . GLU A 1 105 ? -12.110 5.385 16.655 1.00 58.84 105 GLU A CA 1
ATOM 810 C C . GLU A 1 105 ? -12.023 4.310 17.763 1.00 58.84 105 GLU A C 1
ATOM 812 O O . GLU A 1 105 ? -11.110 4.324 18.593 1.00 58.84 105 GLU A O 1
ATOM 817 N N . ASN A 1 106 ? -12.925 3.318 17.740 1.00 61.28 106 ASN A N 1
ATOM 818 C CA . ASN A 1 106 ? -12.987 2.232 18.716 1.00 61.28 106 ASN A CA 1
ATOM 819 C C . ASN A 1 106 ? -11.965 1.114 18.419 1.00 61.28 106 ASN A C 1
ATOM 821 O O . ASN A 1 106 ? -12.240 0.151 17.701 1.00 61.28 106 ASN A O 1
ATOM 825 N N . ARG A 1 107 ? -10.780 1.205 19.035 1.00 68.81 107 ARG A N 1
ATOM 826 C CA . ARG A 1 107 ? -9.690 0.211 18.919 1.00 68.81 107 ARG A CA 1
ATOM 827 C C . ARG A 1 107 ? -10.084 -1.222 19.314 1.00 68.81 107 ARG A C 1
ATOM 829 O O . ARG A 1 107 ? -9.429 -2.162 18.869 1.00 68.81 107 ARG A O 1
ATOM 836 N N . LYS A 1 108 ? -11.142 -1.409 20.116 1.00 68.12 108 LYS A N 1
ATOM 837 C CA . LYS A 1 108 ? -11.622 -2.741 20.530 1.00 68.12 108 LYS A CA 1
ATOM 838 C C . LYS A 1 108 ? -12.182 -3.547 19.356 1.00 68.12 108 LYS A C 1
ATOM 840 O O . LYS A 1 108 ? -11.917 -4.740 19.266 1.00 68.12 108 LYS A O 1
ATOM 845 N N . ASP A 1 109 ? -12.871 -2.890 18.426 1.00 72.69 109 ASP A N 1
ATOM 846 C CA . ASP A 1 109 ? -13.484 -3.563 17.275 1.00 72.69 109 ASP A CA 1
ATOM 847 C C . ASP A 1 109 ? -12.422 -4.009 16.256 1.00 72.69 109 ASP A C 1
ATOM 849 O O . ASP A 1 109 ? -12.518 -5.092 15.678 1.00 72.69 109 ASP A O 1
ATOM 853 N N . VAL A 1 110 ? -11.357 -3.213 16.094 1.00 76.62 110 VAL A N 1
ATOM 854 C CA . VAL A 1 110 ? -10.192 -3.573 15.266 1.00 76.62 110 VAL A CA 1
ATOM 855 C C . VAL A 1 110 ? -9.464 -4.784 15.849 1.00 76.62 110 VAL A C 1
ATOM 857 O O . VAL A 1 110 ? -9.097 -5.694 15.112 1.00 76.62 110 VAL A O 1
ATOM 860 N N . HIS A 1 111 ? -9.294 -4.828 17.172 1.00 76.62 111 HIS A N 1
ATOM 861 C CA . HIS A 1 111 ? -8.671 -5.962 17.851 1.00 76.62 111 HIS A CA 1
ATOM 862 C C . HIS A 1 111 ? -9.454 -7.264 17.629 1.00 76.62 111 HIS A C 1
ATOM 864 O O . HIS A 1 111 ? -8.865 -8.276 17.259 1.00 76.62 111 HIS A O 1
ATOM 870 N N . THR A 1 112 ? -10.781 -7.240 17.788 1.00 78.94 112 THR A N 1
ATOM 871 C CA . THR A 1 112 ? -11.628 -8.413 17.518 1.00 78.94 112 THR A CA 1
ATOM 872 C C . THR A 1 112 ? -11.536 -8.859 16.062 1.00 78.94 112 THR A C 1
ATOM 874 O O . THR A 1 112 ? -11.398 -10.049 15.806 1.00 78.94 112 THR A O 1
ATOM 877 N N . MET A 1 113 ? -11.539 -7.921 15.113 1.00 79.50 113 MET A N 1
ATOM 878 C CA . MET A 1 113 ? -11.361 -8.242 13.696 1.00 79.50 113 MET A CA 1
ATOM 879 C C . MET A 1 113 ? -10.014 -8.931 13.422 1.00 79.50 113 MET A C 1
ATOM 881 O O . MET A 1 113 ? -9.960 -9.871 12.634 1.00 79.50 113 MET A O 1
ATOM 885 N N . ILE A 1 114 ? -8.927 -8.482 14.060 1.00 85.25 114 ILE A N 1
ATOM 886 C CA . ILE A 1 114 ? -7.605 -9.109 13.912 1.00 85.25 114 ILE A CA 1
ATOM 887 C C . ILE A 1 114 ? -7.613 -10.531 14.478 1.00 85.25 114 ILE A C 1
ATOM 889 O O . ILE A 1 114 ? -7.093 -11.431 13.825 1.00 85.25 114 ILE A O 1
ATOM 893 N N . LEU A 1 115 ? -8.222 -10.744 15.649 1.00 87.69 115 LEU A N 1
ATOM 894 C CA . LEU A 1 115 ? -8.353 -12.082 16.228 1.00 87.69 115 LEU A CA 1
ATOM 895 C C . LEU A 1 115 ? -9.128 -13.028 15.305 1.00 87.69 115 LEU A C 1
ATOM 897 O O . LEU A 1 115 ? -8.655 -14.126 15.056 1.00 87.69 115 LEU A O 1
ATOM 901 N N . GLU A 1 116 ? -10.247 -12.587 14.722 1.00 84.56 116 GLU A N 1
ATOM 902 C CA . GLU A 1 116 ? -11.015 -13.405 13.770 1.00 84.56 116 GLU A CA 1
ATOM 903 C C . GLU A 1 116 ? -10.190 -13.778 12.522 1.00 84.56 116 GLU A C 1
ATOM 905 O O . GLU A 1 116 ? -10.288 -14.900 12.027 1.00 84.56 116 GLU A O 1
ATOM 910 N N . ILE A 1 117 ? -9.352 -12.861 12.018 1.00 85.00 117 ILE A N 1
ATOM 911 C CA . ILE A 1 117 ? -8.448 -13.143 10.890 1.00 85.00 117 ILE A CA 1
ATOM 912 C C . ILE A 1 117 ? -7.381 -14.165 11.290 1.00 85.00 117 ILE A C 1
ATOM 914 O O . ILE A 1 117 ? -7.102 -15.081 10.519 1.00 85.00 117 ILE A O 1
ATOM 918 N N . LEU A 1 118 ? -6.783 -14.017 12.476 1.00 88.75 118 LEU A N 1
ATOM 919 C CA . LEU A 1 118 ? -5.796 -14.969 12.984 1.00 88.75 118 LEU A CA 1
ATOM 920 C C . LEU A 1 118 ? -6.429 -16.350 13.176 1.00 88.75 118 LEU A C 1
ATOM 922 O O . LEU A 1 118 ? -5.891 -17.327 12.668 1.00 88.75 118 LEU A O 1
ATOM 926 N N . ASP A 1 119 ? -7.600 -16.430 13.804 1.00 87.44 119 ASP A N 1
ATOM 927 C CA . ASP A 1 119 ? -8.337 -17.683 13.980 1.00 87.44 119 ASP A CA 1
ATOM 928 C C . ASP A 1 119 ? -8.625 -18.357 12.632 1.00 87.44 119 ASP A C 1
ATOM 930 O O . ASP A 1 119 ? -8.435 -19.563 12.494 1.00 87.44 119 ASP A O 1
ATOM 934 N N . GLN A 1 120 ? -8.991 -17.587 11.601 1.00 84.38 120 GLN A N 1
ATOM 935 C CA . GLN A 1 120 ? -9.194 -18.113 10.248 1.00 84.38 120 GLN A CA 1
ATOM 936 C C . GLN A 1 120 ? -7.893 -18.620 9.598 1.00 84.38 120 GLN A C 1
ATOM 938 O O . GLN A 1 120 ? -7.923 -19.547 8.790 1.00 84.38 120 GLN A O 1
ATOM 943 N N . MET A 1 121 ? -6.741 -18.030 9.919 1.00 86.31 121 MET A N 1
ATOM 944 C CA . MET A 1 121 ? -5.445 -18.523 9.435 1.00 86.31 121 MET A CA 1
ATOM 945 C C . MET A 1 121 ? -5.031 -19.837 10.110 1.00 86.31 121 MET A C 1
ATOM 947 O O . MET A 1 121 ? -4.264 -20.596 9.520 1.00 86.31 121 MET A O 1
ATOM 951 N N . TYR A 1 122 ? -5.526 -20.096 11.322 1.00 89.19 122 TYR A N 1
ATOM 952 C CA . TYR A 1 122 ? -5.215 -21.289 12.114 1.00 89.19 122 TYR A CA 1
ATOM 953 C C . TYR A 1 122 ? -6.334 -22.341 12.132 1.00 89.19 122 TYR A C 1
ATOM 955 O O . TYR A 1 122 ? -6.140 -23.418 12.698 1.00 89.19 122 TYR A O 1
ATOM 963 N N . SER A 1 123 ? -7.486 -22.079 11.511 1.00 79.88 123 SER A N 1
ATOM 964 C CA . SER A 1 123 ? -8.523 -23.089 11.306 1.00 79.88 123 SER A CA 1
ATOM 965 C C . SER A 1 123 ? -8.081 -24.057 10.206 1.00 79.88 123 SER A C 1
ATOM 967 O O . SER A 1 123 ? -8.000 -23.659 9.041 1.00 79.88 123 SER A O 1
ATOM 969 N N . LEU A 1 124 ? -7.756 -25.294 10.600 1.00 54.00 124 LEU A N 1
ATOM 970 C CA . LEU A 1 124 ? -7.441 -26.410 9.697 1.00 54.00 124 LEU A CA 1
ATOM 971 C C . LEU A 1 124 ? -8.654 -26.835 8.862 1.00 54.00 124 LEU A C 1
ATOM 973 O O . LEU A 1 124 ? -9.769 -26.883 9.431 1.00 54.00 124 LEU A O 1
#

Radius of gyration: 17.59 Å; chains: 1; bounding box: 42×44×36 Å

Foldseek 3Di:
DVVVVDDWDFDVPPTDTHDDDDPVCPVVVVVVVVVVVVVCVVVVVVCPCVVVVVVVVVVVVVCVVVPDPVVVVVVVVVVVVVVVPDDDDDPVVVVVVVVVVNPPPPVVVVVVVVVVVVVVVVDD

Sequence (124 aa):
MTSRGWHLDRLQFPESLHMTITHSNIAQAEPFIEDIQASVRKVRKSGFCKVTSSLTISMAQGFAKTLPGGLFQKITRSSARKFENGKKDKPSRSAAMYGITASLENRKDVHTMILEILDQMYSL

InterPro domains:
  IPR015422 Pyridoxal phosphate-dependent transferase, small domain [G3DSA:3.90.1150.10] (1-44)

Secondary structure (DSSP, 8-state):
-GGGT---EEETTTTEEE----GGGGGGHHHHHHHHHHHHHHHHHGGGGTTTHHHHHHHHHHHHHT--HHHHHHHHHHHHHHHHTS-S--THHHHHHHHHHHH---HHHHHHHHHHHHHHHH--

Organism: NCBI:txid412755